Protein AF-A0A2V8XA31-F1 (afdb_monomer_lite)

Secondary structure (DSSP, 8-state):
--SHHHHHTTSSS-S-----------HHHHHHHHHHHHHHHHHHHHHHS-GGGTT--SSSSSPPHHHHHHHHHHHHHHHHHHHHTPPPPTTSPPTTSPPPP--HHHH--

Foldseek 3Di:
DPPVVVVVVVVPPPPDPPPPPPPPDPCVVVVVVVVVVVLVVLLVVLVPQDQVQQQDDPDPPGDGNLLVLLLVVQVVQVVVCVVVVHDRPPLHDHNPDDRDRDTSVSSSD

Structure (mmCIF, N/CA/C/O backbone):
data_AF-A0A2V8XA31-F1
#
_entry.id   AF-A0A2V8XA31-F1
#
loop_
_atom_site.group_PDB
_atom_site.id
_atom_site.type_symbol
_atom_site.label_atom_id
_atom_si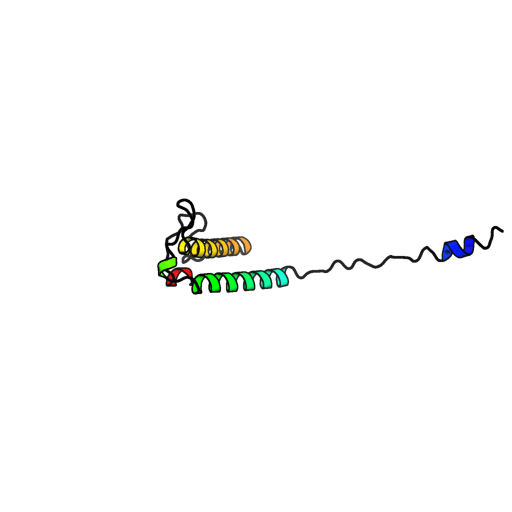te.label_alt_id
_atom_site.label_comp_id
_atom_site.label_asym_id
_atom_site.label_entity_id
_atom_site.label_seq_id
_atom_site.pdbx_PDB_ins_code
_atom_site.Cartn_x
_atom_site.Cartn_y
_atom_site.Cartn_z
_atom_site.occupancy
_atom_site.B_iso_or_equiv
_atom_site.auth_seq_id
_atom_site.auth_comp_id
_atom_site.auth_asym_id
_atom_site.auth_atom_id
_atom_site.pdbx_PDB_model_num
ATOM 1 N N . MET A 1 1 ? -2.290 41.231 -65.643 1.00 53.06 1 MET A N 1
ATOM 2 C CA . MET A 1 1 ? -2.910 40.928 -64.330 1.00 53.06 1 MET A CA 1
ATOM 3 C C . MET A 1 1 ? -2.715 39.467 -63.865 1.00 53.06 1 MET A C 1
ATOM 5 O O . MET A 1 1 ? -3.413 39.038 -62.967 1.00 53.06 1 MET A O 1
ATOM 9 N N . ILE A 1 2 ? -1.756 38.690 -64.404 1.00 54.22 2 ILE A N 1
ATOM 10 C CA . ILE A 1 2 ? -1.641 37.236 -64.110 1.00 54.22 2 ILE A CA 1
ATOM 11 C C . ILE A 1 2 ? -0.305 36.859 -63.424 1.00 54.22 2 ILE A C 1
ATOM 13 O O . ILE A 1 2 ? -0.192 35.810 -62.801 1.00 54.22 2 ILE A O 1
ATOM 17 N N . MET A 1 3 ? 0.707 37.736 -63.453 1.00 52.62 3 MET A N 1
ATOM 18 C CA . MET A 1 3 ? 2.056 37.408 -62.959 1.00 52.62 3 MET A CA 1
ATOM 19 C C . MET A 1 3 ? 2.296 37.752 -61.475 1.00 52.62 3 MET A C 1
ATOM 21 O O . MET A 1 3 ? 3.077 37.074 -60.823 1.00 52.62 3 MET A O 1
ATOM 25 N N . ARG A 1 4 ? 1.569 38.729 -60.902 1.00 53.12 4 ARG A N 1
ATOM 26 C CA . ARG A 1 4 ? 1.670 39.103 -59.471 1.00 53.12 4 ARG A CA 1
ATOM 27 C C . ARG A 1 4 ? 1.021 38.091 -58.513 1.00 53.12 4 ARG A C 1
ATOM 29 O O . ARG A 1 4 ? 1.335 38.101 -57.332 1.00 53.12 4 ARG A O 1
ATOM 36 N N . MET A 1 5 ? 0.148 37.215 -59.020 1.00 47.69 5 MET A N 1
ATOM 37 C CA . MET A 1 5 ? -0.535 36.194 -58.214 1.00 47.69 5 MET A CA 1
ATOM 38 C C . MET A 1 5 ? 0.362 34.973 -57.948 1.00 47.69 5 MET A C 1
ATOM 40 O O . MET A 1 5 ? 0.258 34.369 -56.889 1.00 47.69 5 MET A O 1
ATOM 44 N N . ARG A 1 6 ? 1.287 34.645 -58.870 1.00 50.69 6 ARG A N 1
ATOM 45 C CA . ARG A 1 6 ? 2.195 33.481 -58.755 1.00 50.69 6 ARG A CA 1
ATOM 46 C C . ARG A 1 6 ? 3.328 33.704 -57.751 1.00 50.69 6 ARG A C 1
ATOM 48 O O . ARG A 1 6 ? 3.798 32.742 -57.158 1.00 50.69 6 ARG A O 1
ATOM 55 N N . THR A 1 7 ? 3.738 34.954 -57.524 1.00 46.31 7 THR A N 1
ATOM 56 C CA . THR A 1 7 ? 4.762 35.281 -56.518 1.00 46.31 7 THR A CA 1
ATOM 57 C C . THR A 1 7 ? 4.212 35.223 -55.091 1.00 46.31 7 THR A C 1
ATOM 59 O O . THR A 1 7 ? 4.961 34.904 -54.175 1.00 46.31 7 THR A O 1
ATOM 62 N N . LEU A 1 8 ? 2.906 35.455 -54.892 1.00 46.72 8 LEU A N 1
ATOM 63 C CA . LEU A 1 8 ? 2.258 35.267 -53.586 1.00 46.72 8 LEU A CA 1
ATOM 64 C C . LEU A 1 8 ? 2.019 33.788 -53.243 1.00 46.72 8 LEU A C 1
ATOM 66 O O . LEU A 1 8 ? 1.980 33.443 -52.068 1.00 46.72 8 LEU A O 1
ATOM 70 N N . THR A 1 9 ? 1.914 32.897 -54.235 1.00 47.50 9 THR A N 1
ATOM 71 C CA . THR A 1 9 ? 1.716 31.455 -53.987 1.00 47.50 9 THR A CA 1
ATOM 72 C C . THR A 1 9 ? 2.996 30.729 -53.553 1.00 47.50 9 THR A C 1
ATOM 74 O O . THR A 1 9 ? 2.915 29.616 -53.046 1.00 47.50 9 THR A O 1
ATOM 77 N N . LEU A 1 10 ? 4.178 31.340 -53.70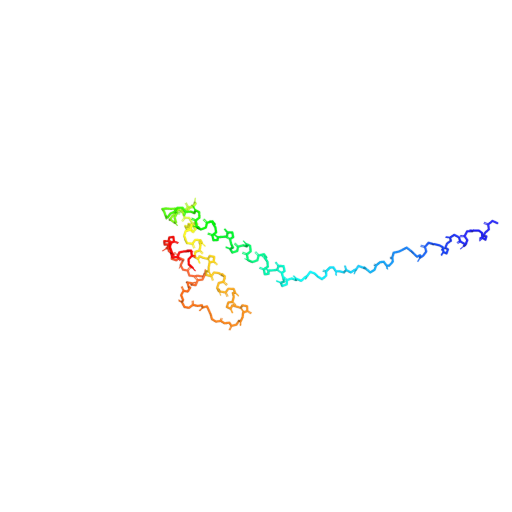2 1.00 47.31 10 LEU A N 1
ATOM 78 C CA . LEU A 1 10 ? 5.454 30.739 -53.285 1.00 47.31 10 LEU A CA 1
ATOM 79 C C . LEU A 1 10 ? 5.866 31.075 -51.842 1.00 47.31 10 LEU A C 1
ATOM 81 O O . LEU A 1 10 ? 6.792 30.459 -51.328 1.00 47.31 10 LEU A O 1
ATOM 85 N N . LEU A 1 11 ? 5.168 31.993 -51.162 1.00 49.56 11 LEU A N 1
ATOM 86 C CA . LEU A 1 11 ? 5.455 32.346 -49.763 1.00 49.56 11 LEU A CA 1
ATOM 87 C C . LEU A 1 11 ? 4.583 31.588 -48.741 1.00 49.56 11 LEU A C 1
ATOM 89 O O . LEU A 1 11 ? 4.786 31.728 -47.541 1.00 49.56 11 LEU A O 1
ATOM 93 N N . GLY A 1 12 ? 3.607 30.799 -49.205 1.00 49.81 12 GLY A N 1
ATOM 94 C CA . GLY A 1 12 ? 2.641 30.092 -48.352 1.00 49.81 12 GLY A CA 1
ATOM 95 C C . GLY A 1 12 ? 2.976 28.629 -48.042 1.00 49.81 12 GLY A C 1
ATOM 96 O O . GLY A 1 12 ? 2.261 28.004 -47.268 1.00 49.81 12 GLY A O 1
ATOM 97 N N . ALA A 1 13 ? 4.038 28.066 -48.626 1.00 53.50 13 ALA A N 1
ATOM 98 C CA . ALA A 1 13 ? 4.368 26.640 -48.496 1.00 53.50 13 ALA A CA 1
ATOM 99 C C . ALA A 1 13 ? 5.395 26.321 -47.392 1.00 53.50 13 ALA A C 1
ATOM 101 O O . ALA A 1 13 ? 5.838 25.183 -47.280 1.00 53.50 13 ALA A O 1
ATOM 102 N N . PHE A 1 14 ? 5.777 27.304 -46.572 1.00 51.78 14 PHE A N 1
ATOM 103 C CA . PHE A 1 14 ? 6.717 27.116 -45.461 1.00 51.78 14 PHE A CA 1
ATOM 104 C C . PHE A 1 14 ? 6.045 27.347 -44.102 1.00 51.78 14 PHE A C 1
ATOM 106 O O . PHE A 1 14 ? 6.625 27.942 -43.198 1.00 51.78 14 PHE A O 1
ATOM 113 N N . LEU A 1 15 ? 4.787 26.922 -43.961 1.00 58.78 15 LEU A N 1
ATOM 114 C CA . LEU A 1 15 ? 4.090 26.959 -42.681 1.00 58.78 15 LEU A CA 1
ATOM 115 C C . LEU A 1 15 ? 3.878 25.529 -42.170 1.00 58.78 15 LEU A C 1
ATOM 117 O O . LEU A 1 15 ? 3.021 24.796 -42.647 1.00 58.78 15 LEU A O 1
ATOM 121 N N . VAL A 1 16 ? 4.660 25.210 -41.136 1.00 63.50 16 VAL A N 1
ATOM 122 C CA . VAL A 1 16 ? 4.465 24.135 -40.150 1.00 63.50 16 VAL A CA 1
ATOM 123 C C . VAL A 1 16 ? 4.859 22.716 -40.583 1.00 63.50 16 VAL A C 1
ATOM 125 O O . VAL A 1 16 ? 4.033 21.821 -40.708 1.00 63.50 16 VAL A O 1
ATOM 128 N N . THR A 1 17 ? 6.166 22.459 -40.627 1.00 64.00 17 THR A N 1
ATOM 129 C CA . THR A 1 17 ? 6.710 21.163 -40.184 1.00 64.00 17 THR A CA 1
ATOM 130 C C . THR A 1 17 ? 7.538 21.393 -38.923 1.00 64.00 17 THR A C 1
ATOM 132 O O . THR A 1 17 ? 8.761 21.262 -38.931 1.00 64.00 17 THR A O 1
ATOM 135 N N . LEU A 1 18 ? 6.894 21.814 -37.831 1.00 66.50 18 LEU A N 1
ATOM 136 C CA . LEU A 1 18 ? 7.520 21.646 -36.521 1.00 66.50 18 LEU A CA 1
ATOM 137 C C . LEU A 1 18 ? 7.517 20.140 -36.237 1.00 66.50 18 LEU A C 1
ATOM 139 O O . LEU A 1 18 ? 6.443 19.536 -36.313 1.00 66.50 18 LEU A O 1
ATOM 143 N N . PRO A 1 19 ? 8.663 19.506 -35.939 1.00 65.00 19 PRO A N 1
ATOM 144 C CA . PRO A 1 19 ? 8.625 18.156 -35.415 1.00 65.00 19 PRO A CA 1
ATOM 145 C C . PRO A 1 19 ? 7.838 18.225 -34.106 1.00 65.00 19 PRO A C 1
ATOM 147 O O . PRO A 1 19 ? 8.224 18.935 -33.176 1.00 65.00 19 PRO A O 1
ATOM 150 N N . VAL A 1 20 ? 6.713 17.511 -34.037 1.00 67.44 20 VAL A N 1
ATOM 151 C CA . VAL A 1 20 ? 6.156 17.108 -32.748 1.00 67.44 20 VAL A CA 1
ATOM 152 C C . VAL A 1 20 ? 7.227 16.223 -32.129 1.00 67.44 20 VAL A C 1
ATOM 154 O O . VAL A 1 20 ? 7.350 15.044 -32.448 1.00 67.44 20 VAL A O 1
ATOM 157 N N . VAL A 1 21 ? 8.072 16.821 -31.294 1.00 66.06 21 VAL A N 1
ATOM 158 C CA . VAL A 1 21 ? 8.827 16.059 -30.311 1.00 66.06 21 VAL A CA 1
ATOM 159 C C . VAL A 1 21 ? 7.758 15.532 -29.368 1.00 66.06 21 VAL A C 1
ATOM 161 O O . VAL A 1 21 ? 7.202 16.283 -28.566 1.00 66.06 21 VAL A O 1
ATOM 164 N N . ALA A 1 22 ? 7.387 14.263 -29.535 1.00 66.00 22 ALA A N 1
ATOM 165 C CA . ALA A 1 22 ? 6.634 13.567 -28.510 1.00 66.00 22 ALA A CA 1
ATOM 166 C C . ALA A 1 22 ? 7.453 13.702 -27.225 1.00 66.00 22 ALA A C 1
ATOM 168 O O . ALA A 1 22 ? 8.642 13.385 -27.221 1.00 66.00 22 ALA A O 1
ATOM 169 N N . ALA A 1 23 ? 6.858 14.251 -26.167 1.00 63.72 23 ALA A N 1
ATOM 170 C CA . ALA A 1 23 ? 7.519 14.280 -24.877 1.00 63.72 23 ALA A CA 1
ATOM 171 C C . ALA A 1 23 ? 7.812 12.825 -24.490 1.00 63.72 23 ALA A C 1
ATOM 173 O O . ALA A 1 23 ? 6.886 12.076 -24.176 1.00 63.72 23 ALA A O 1
ATOM 174 N N . GLU A 1 24 ? 9.078 12.408 -24.548 1.00 63.38 24 GLU A N 1
ATOM 175 C CA . GLU A 1 24 ? 9.520 11.168 -23.922 1.00 63.38 24 GLU A CA 1
ATOM 176 C C . GLU A 1 24 ? 9.397 11.385 -22.414 1.00 63.38 24 GLU A C 1
ATOM 178 O O . GLU A 1 24 ? 10.315 11.849 -21.740 1.00 63.38 24 GLU A O 1
ATOM 183 N N . SER A 1 25 ? 8.204 11.146 -21.871 1.00 70.50 25 SER A N 1
ATOM 184 C CA . SER A 1 25 ? 8.048 11.067 -20.429 1.00 70.50 25 SER A CA 1
ATOM 185 C C . SER A 1 25 ? 8.820 9.839 -19.975 1.00 70.50 25 SER A C 1
ATOM 187 O O . SER A 1 25 ? 8.503 8.728 -20.409 1.00 70.50 25 SER A O 1
ATOM 189 N N . ASP A 1 26 ? 9.802 10.025 -19.095 1.00 88.88 26 ASP A N 1
ATOM 190 C CA . ASP A 1 26 ? 10.424 8.912 -18.388 1.00 88.88 26 ASP A CA 1
ATOM 191 C C . ASP A 1 26 ? 9.358 8.265 -17.492 1.00 88.88 26 ASP A C 1
ATOM 193 O O . ASP A 1 26 ? 9.137 8.659 -16.341 1.00 88.88 26 ASP A O 1
ATOM 197 N N . PHE A 1 27 ? 8.640 7.294 -18.062 1.00 89.38 27 PHE A N 1
ATOM 198 C CA . PHE A 1 27 ? 7.577 6.566 -17.384 1.00 89.38 27 PHE A CA 1
ATOM 199 C C . PHE A 1 27 ? 8.104 5.923 -16.107 1.00 89.38 27 PHE A C 1
ATOM 201 O O . PHE A 1 27 ? 7.405 5.927 -15.100 1.00 89.38 27 PHE A O 1
ATOM 208 N N . LYS A 1 28 ? 9.347 5.429 -16.110 1.00 91.00 28 LYS A N 1
ATOM 209 C CA . LYS A 1 28 ? 9.949 4.810 -14.931 1.00 91.00 28 LYS A CA 1
ATOM 210 C C . LYS A 1 28 ? 10.133 5.842 -13.822 1.00 91.00 28 LYS A C 1
ATOM 212 O O . LYS A 1 28 ? 9.707 5.579 -12.699 1.00 91.00 28 LYS A O 1
ATOM 217 N N . ALA A 1 29 ? 10.714 7.005 -14.113 1.00 93.56 29 ALA A N 1
ATOM 218 C CA . ALA A 1 29 ? 10.869 8.062 -13.109 1.00 93.56 29 ALA A CA 1
ATOM 219 C C . ALA A 1 29 ? 9.514 8.562 -12.586 1.00 93.56 29 ALA A C 1
ATOM 221 O O . ALA A 1 29 ? 9.328 8.699 -11.375 1.00 93.56 29 ALA A O 1
ATOM 222 N N . MET A 1 30 ? 8.547 8.780 -13.480 1.00 94.31 30 MET A N 1
ATOM 223 C CA . MET A 1 30 ? 7.201 9.214 -13.103 1.00 94.31 30 MET A CA 1
ATOM 224 C C . MET A 1 30 ? 6.461 8.164 -12.271 1.00 94.31 30 MET A C 1
ATOM 226 O O . MET A 1 30 ? 5.823 8.507 -11.276 1.00 94.31 30 MET A O 1
ATOM 230 N N . PHE A 1 31 ? 6.564 6.889 -12.641 1.00 93.50 31 PHE A N 1
ATOM 231 C CA . PHE A 1 31 ? 5.970 5.780 -11.904 1.00 93.50 31 PHE A CA 1
ATOM 232 C C . PHE A 1 31 ? 6.584 5.652 -10.509 1.00 93.50 31 PHE A C 1
ATOM 234 O O . PHE A 1 31 ? 5.849 5.629 -9.526 1.00 93.50 31 PHE A O 1
ATOM 241 N N . VAL A 1 32 ? 7.92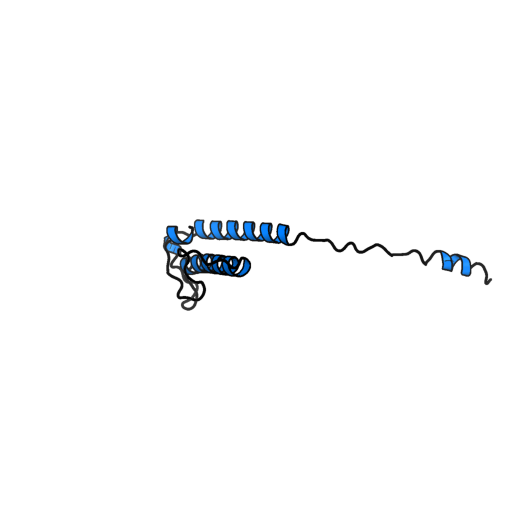0 5.649 -10.404 1.00 94.62 32 VAL A N 1
ATOM 242 C CA . VAL A 1 32 ? 8.628 5.569 -9.114 1.00 94.62 32 VAL A CA 1
ATOM 243 C C . VAL A 1 32 ? 8.221 6.721 -8.198 1.00 94.62 32 VAL A C 1
ATOM 245 O O . VAL A 1 32 ? 7.918 6.489 -7.028 1.00 94.62 32 VAL A O 1
ATOM 248 N N . LYS A 1 33 ? 8.146 7.946 -8.730 1.00 96.25 33 LYS A N 1
ATOM 249 C CA . LYS A 1 33 ? 7.716 9.118 -7.961 1.00 96.25 33 LYS A CA 1
ATOM 250 C C . LYS A 1 33 ? 6.286 8.964 -7.437 1.00 96.25 33 LYS A C 1
ATOM 252 O O . LYS A 1 33 ? 6.045 9.179 -6.252 1.00 96.25 33 LYS A O 1
ATOM 257 N N . HIS A 1 34 ? 5.334 8.597 -8.295 1.00 96.00 34 HIS A N 1
ATOM 258 C CA . HIS A 1 3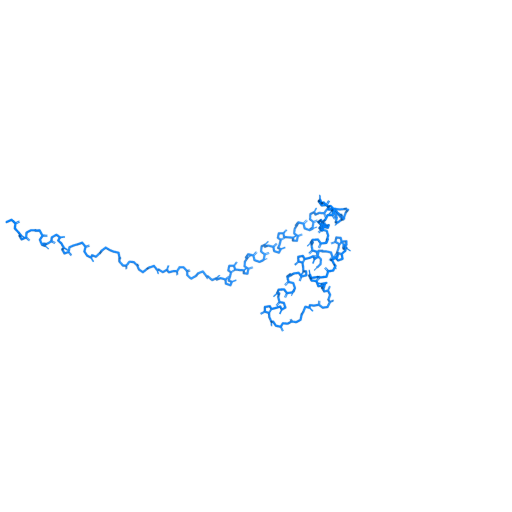4 ? 3.943 8.415 -7.873 1.00 96.00 34 HIS A CA 1
ATOM 259 C C . HIS A 1 34 ? 3.785 7.276 -6.866 1.00 96.00 34 HIS A C 1
ATOM 261 O O . HIS A 1 34 ? 3.056 7.434 -5.890 1.00 96.00 34 HIS A O 1
ATOM 267 N N . TRP A 1 35 ? 4.504 6.170 -7.058 1.00 95.88 35 TRP A N 1
ATOM 268 C CA . TRP A 1 35 ? 4.506 5.049 -6.125 1.00 95.88 35 TRP A CA 1
ATOM 269 C C . TRP A 1 35 ? 5.006 5.451 -4.733 1.00 95.88 35 TRP A C 1
ATOM 271 O O . TRP A 1 35 ? 4.382 5.107 -3.730 1.00 95.88 35 TRP A O 1
ATOM 281 N N . GLN A 1 36 ? 6.104 6.210 -4.660 1.00 97.00 36 GLN A N 1
ATOM 282 C CA . GLN A 1 36 ? 6.643 6.708 -3.391 1.00 97.00 36 GLN A CA 1
ATOM 283 C C . GLN A 1 36 ? 5.652 7.632 -2.676 1.00 97.00 36 GLN A C 1
ATOM 285 O O . GLN A 1 36 ? 5.371 7.414 -1.500 1.00 97.00 36 GLN A O 1
ATOM 290 N N . MET A 1 37 ? 5.057 8.590 -3.394 1.00 97.88 37 MET A N 1
ATOM 291 C CA . MET A 1 37 ? 4.050 9.487 -2.814 1.00 97.88 37 MET A CA 1
ATOM 292 C C . MET A 1 37 ? 2.816 8.725 -2.315 1.00 97.88 37 MET A C 1
ATOM 294 O O . MET A 1 37 ? 2.316 9.013 -1.231 1.00 97.88 37 MET A O 1
ATOM 298 N N . ALA A 1 38 ? 2.334 7.737 -3.078 1.00 97.19 38 ALA A N 1
ATOM 299 C CA . ALA A 1 38 ? 1.205 6.906 -2.666 1.00 97.19 38 ALA A CA 1
ATOM 300 C C . ALA A 1 38 ? 1.528 6.119 -1.387 1.00 97.19 38 ALA A C 1
ATOM 302 O O . ALA A 1 38 ? 0.737 6.137 -0.449 1.00 97.19 38 ALA A O 1
ATOM 303 N N . LYS A 1 39 ? 2.716 5.501 -1.312 1.00 95.38 39 LYS A N 1
ATOM 304 C CA . LYS A 1 39 ? 3.183 4.796 -0.110 1.00 95.38 39 LYS A CA 1
ATOM 305 C C . LYS A 1 39 ? 3.210 5.719 1.111 1.00 95.38 39 LYS A C 1
ATOM 307 O O . LYS A 1 39 ? 2.669 5.357 2.151 1.00 95.38 39 LYS A O 1
ATOM 312 N N . GLU A 1 40 ? 3.854 6.878 0.999 1.00 97.12 40 GLU A N 1
ATOM 313 C CA . GLU A 1 40 ? 3.984 7.836 2.106 1.00 97.12 40 GLU A CA 1
ATOM 314 C C . GLU A 1 40 ? 2.617 8.317 2.595 1.00 97.12 40 GLU A C 1
ATOM 316 O O . GLU A 1 40 ? 2.356 8.330 3.797 1.00 97.12 40 GLU A O 1
ATOM 321 N N . PHE A 1 41 ? 1.716 8.638 1.666 1.00 97.88 41 PHE A N 1
ATOM 322 C CA . PHE A 1 41 ? 0.356 9.042 1.998 1.00 97.88 41 PHE A CA 1
ATOM 323 C C . PHE A 1 41 ? -0.425 7.928 2.708 1.00 97.88 41 PHE A C 1
ATOM 325 O O . PHE A 1 41 ? -1.049 8.180 3.738 1.00 97.88 41 PHE A O 1
ATOM 332 N N . THR A 1 42 ? -0.375 6.692 2.203 1.00 96.62 42 THR A N 1
ATOM 333 C CA . THR A 1 42 ? -1.061 5.554 2.832 1.00 96.62 42 THR A CA 1
ATOM 334 C C . THR A 1 42 ? -0.545 5.294 4.246 1.00 96.62 42 THR A C 1
ATOM 336 O O . THR A 1 42 ? -1.351 5.093 5.154 1.00 96.62 42 THR A O 1
ATOM 339 N N . LEU A 1 43 ? 0.774 5.354 4.460 1.00 96.12 43 LEU A N 1
ATOM 340 C CA . LEU A 1 43 ? 1.358 5.200 5.794 1.00 96.12 43 LEU A CA 1
ATOM 341 C C . LEU A 1 43 ? 0.919 6.324 6.737 1.00 96.12 43 LEU A C 1
ATOM 343 O O . LEU A 1 43 ? 0.516 6.040 7.860 1.00 96.12 43 LEU A O 1
ATOM 347 N N . ALA A 1 44 ? 0.888 7.576 6.272 1.00 97.62 44 ALA A N 1
ATOM 348 C CA . ALA A 1 44 ? 0.404 8.695 7.079 1.00 97.62 44 ALA A CA 1
ATOM 349 C C . ALA A 1 44 ? -1.069 8.523 7.499 1.00 97.62 44 ALA A C 1
ATOM 351 O O . ALA A 1 44 ? -1.432 8.837 8.632 1.00 97.62 44 ALA A O 1
ATOM 352 N N . VAL A 1 45 ? -1.922 7.984 6.619 1.00 96.81 45 VAL A N 1
ATOM 353 C CA . VAL A 1 45 ? -3.319 7.649 6.953 1.00 96.81 45 VAL A CA 1
ATOM 354 C C . VAL A 1 45 ? -3.385 6.538 8.007 1.00 96.81 45 VAL A C 1
ATOM 356 O O . VAL A 1 45 ? -4.134 6.660 8.978 1.00 96.81 45 VAL A O 1
ATOM 359 N N . ALA A 1 46 ? -2.585 5.479 7.852 1.00 95.69 46 ALA A N 1
ATOM 360 C CA . ALA A 1 46 ? -2.505 4.383 8.818 1.00 95.69 46 ALA A CA 1
ATOM 361 C C . ALA A 1 46 ? -2.029 4.866 10.201 1.00 95.69 46 ALA A C 1
ATOM 363 O O . ALA A 1 46 ? -2.596 4.497 11.236 1.00 95.69 46 ALA A O 1
ATOM 364 N N . GLU A 1 47 ? -1.025 5.738 10.229 1.00 95.75 47 GLU A N 1
ATOM 365 C CA . GLU A 1 47 ? -0.485 6.336 11.450 1.00 95.75 47 GLU A CA 1
ATOM 366 C C . GLU A 1 47 ? -1.474 7.290 12.127 1.00 95.75 47 GLU A C 1
ATOM 368 O O . GLU A 1 47 ? -1.578 7.283 13.358 1.00 95.75 47 GLU A O 1
ATOM 373 N N . ALA A 1 48 ? -2.229 8.067 11.347 1.00 96.94 48 ALA A N 1
ATOM 374 C CA . ALA A 1 48 ? -3.218 9.009 11.863 1.00 96.94 48 ALA A CA 1
ATOM 375 C C . ALA A 1 48 ? -4.438 8.318 12.497 1.00 96.94 48 ALA A C 1
ATOM 377 O O . ALA A 1 48 ? -5.044 8.878 13.412 1.00 96.94 48 ALA A O 1
ATOM 378 N N . MET A 1 49 ? -4.795 7.107 12.055 1.00 96.38 49 MET A N 1
ATOM 379 C CA . MET A 1 49 ? -5.928 6.369 12.620 1.00 96.38 49 MET A CA 1
ATOM 380 C C . MET A 1 49 ? -5.629 5.926 14.068 1.00 96.38 49 MET A C 1
ATOM 382 O O . MET A 1 49 ? -4.596 5.289 14.315 1.00 96.38 49 MET A O 1
ATOM 386 N N . PRO A 1 50 ? -6.497 6.231 15.053 1.00 95.56 50 PRO A N 1
ATOM 387 C CA . PRO A 1 50 ? -6.368 5.710 16.415 1.00 95.56 50 PRO A CA 1
ATOM 388 C C . PRO A 1 50 ? -6.382 4.178 16.436 1.00 95.56 50 PRO A C 1
ATOM 390 O O . PRO A 1 50 ? -6.979 3.553 15.560 1.00 95.56 50 PRO A O 1
ATOM 393 N N . ALA A 1 51 ? -5.742 3.561 17.433 1.00 93.31 51 ALA A N 1
ATOM 394 C CA . ALA A 1 51 ? -5.629 2.101 17.504 1.00 93.31 51 ALA A CA 1
ATOM 395 C C . ALA A 1 51 ? -7.006 1.422 17.592 1.00 93.31 51 ALA A C 1
ATOM 397 O O . ALA A 1 51 ? -7.254 0.427 16.918 1.00 93.31 51 ALA A O 1
ATOM 398 N N . GLU A 1 52 ? -7.928 2.027 18.336 1.00 93.88 52 GLU A N 1
ATOM 399 C CA . GLU A 1 52 ? -9.316 1.587 18.508 1.00 93.88 52 GLU A CA 1
ATOM 400 C C . GLU A 1 52 ? -10.116 1.664 17.196 1.00 93.88 52 GLU A C 1
ATOM 402 O O . GLU A 1 52 ? -11.175 1.057 17.059 1.00 93.88 52 GLU A O 1
ATOM 407 N N . GLY A 1 53 ? -9.610 2.421 16.222 1.00 95.00 53 GLY A N 1
ATOM 408 C CA . GLY A 1 53 ? -10.208 2.606 14.911 1.00 95.00 53 GLY A CA 1
ATOM 409 C C . GLY A 1 53 ? -9.887 1.504 13.901 1.00 95.00 53 GLY A C 1
ATOM 410 O O . GLY A 1 53 ? -10.514 1.461 12.845 1.00 95.00 53 GLY A O 1
ATOM 411 N N . TYR A 1 54 ? -8.941 0.607 14.188 1.00 94.50 54 TYR A N 1
ATOM 412 C CA . TYR A 1 54 ? -8.513 -0.418 13.226 1.00 94.50 54 TYR A CA 1
ATOM 413 C C . TYR A 1 54 ? -9.583 -1.486 12.953 1.00 94.50 54 TYR A C 1
ATOM 415 O O . TYR A 1 54 ? -9.628 -2.046 11.856 1.00 94.50 54 TYR A O 1
ATOM 423 N N . ASP A 1 55 ? -10.511 -1.688 13.888 1.00 93.75 55 ASP A N 1
ATOM 424 C CA . ASP A 1 55 ? -11.655 -2.590 13.718 1.00 93.75 55 ASP A CA 1
ATOM 425 C C . ASP A 1 55 ? -12.876 -1.905 13.081 1.00 93.75 55 ASP A C 1
ATOM 427 O O . ASP A 1 55 ? -13.896 -2.551 12.832 1.00 93.75 55 ASP A O 1
ATOM 431 N N . PHE A 1 56 ? -12.797 -0.602 12.784 1.00 95.31 56 PHE A N 1
ATOM 432 C CA . PHE A 1 56 ? -13.903 0.124 12.166 1.00 95.31 56 PHE A CA 1
ATOM 433 C C . PHE A 1 56 ? -14.231 -0.442 10.782 1.00 95.31 56 PHE A C 1
ATOM 435 O O . PHE A 1 56 ? -13.356 -0.536 9.921 1.00 95.31 56 PHE A O 1
ATOM 442 N N . LYS A 1 57 ? -15.516 -0.740 10.556 1.00 95.50 57 LYS A N 1
ATOM 443 C CA . LYS A 1 57 ? -16.066 -1.154 9.263 1.00 95.50 57 LYS A CA 1
ATOM 444 C C . LYS A 1 57 ? -17.068 -0.109 8.747 1.00 95.50 57 LYS A C 1
ATOM 446 O O . LYS A 1 57 ? -18.029 0.180 9.463 1.00 95.50 57 LYS A O 1
ATOM 451 N N . PRO A 1 58 ? -16.925 0.406 7.510 1.00 93.12 58 PRO A N 1
ATOM 452 C CA . PRO A 1 58 ? -17.916 1.309 6.913 1.00 93.12 58 PRO A CA 1
ATOM 453 C C . PRO A 1 58 ? -19.282 0.640 6.688 1.00 93.12 58 PRO A C 1
ATOM 455 O O . PRO A 1 58 ? -20.325 1.281 6.800 1.00 93.12 58 PRO A O 1
ATOM 458 N N . SER A 1 59 ? -19.276 -0.659 6.378 1.00 95.75 59 SER A N 1
ATOM 459 C CA . SER A 1 59 ? -20.459 -1.511 6.251 1.00 95.75 59 SER A CA 1
ATOM 460 C C . SER A 1 59 ? -20.110 -2.950 6.659 1.00 95.75 59 SER A C 1
ATOM 462 O O . SER A 1 59 ? -18.943 -3.282 6.870 1.00 95.75 59 SER A O 1
ATOM 464 N N . LYS A 1 60 ? -21.111 -3.828 6.787 1.00 91.88 60 LYS A N 1
ATOM 465 C CA . LYS A 1 60 ? -20.881 -5.230 7.182 1.00 91.88 60 LYS A CA 1
ATOM 466 C C . LYS A 1 60 ? -20.056 -6.009 6.154 1.00 91.88 60 LYS A C 1
ATOM 468 O O . LYS A 1 60 ? -19.280 -6.873 6.566 1.00 91.88 60 LYS A O 1
ATOM 473 N N . ASP A 1 61 ? -20.200 -5.661 4.879 1.00 93.44 61 ASP A N 1
ATOM 474 C CA . ASP A 1 61 ? -19.626 -6.392 3.744 1.00 93.44 61 ASP A CA 1
ATOM 475 C C . ASP A 1 61 ? -18.228 -5.885 3.348 1.00 93.44 61 ASP A C 1
ATOM 477 O O . ASP A 1 61 ? -17.495 -6.575 2.649 1.00 93.44 61 ASP A O 1
ATOM 481 N N . GLU A 1 62 ? -17.833 -4.703 3.824 1.00 92.56 62 GLU A N 1
ATOM 482 C CA . GLU A 1 62 ? -16.517 -4.106 3.567 1.00 92.56 62 GLU A CA 1
ATOM 483 C C . GLU A 1 62 ? -15.441 -4.646 4.526 1.00 92.56 62 GLU A C 1
ATOM 485 O O . GLU A 1 62 ? -15.744 -5.233 5.569 1.00 92.56 62 GLU A O 1
ATOM 490 N N . MET A 1 63 ? -14.166 -4.424 4.204 1.00 92.81 63 MET A N 1
ATOM 491 C CA . MET A 1 63 ? -13.053 -4.681 5.129 1.00 92.81 63 MET A CA 1
ATOM 492 C C . MET A 1 63 ? -13.064 -3.686 6.299 1.00 92.81 63 MET A C 1
ATOM 494 O O . MET A 1 63 ? -13.525 -2.549 6.158 1.00 92.81 63 MET A O 1
ATOM 498 N N . SER A 1 64 ? -12.535 -4.090 7.460 1.00 94.50 64 SER A N 1
ATOM 499 C CA . SER A 1 64 ? -12.168 -3.105 8.482 1.00 94.50 64 SER A CA 1
ATOM 500 C C . SER A 1 64 ? -11.010 -2.223 8.005 1.00 94.50 64 SER A C 1
ATOM 502 O O . SER A 1 64 ? -10.295 -2.578 7.064 1.00 94.50 64 SER A O 1
ATOM 504 N N . PHE A 1 65 ? -10.782 -1.088 8.667 1.00 95.31 65 PHE A N 1
ATOM 505 C CA . PHE A 1 65 ? -9.631 -0.231 8.372 1.00 95.31 65 PHE A CA 1
ATOM 506 C C . PHE A 1 65 ? -8.303 -1.006 8.421 1.00 95.31 65 PHE A C 1
ATOM 508 O O . PHE A 1 65 ? -7.500 -0.925 7.491 1.00 95.31 65 PHE A O 1
ATOM 515 N N . GLY A 1 66 ? -8.089 -1.798 9.475 1.00 93.19 66 GLY A N 1
ATOM 516 C CA . GLY A 1 66 ? -6.886 -2.613 9.633 1.00 93.19 66 GLY A CA 1
ATOM 517 C C . GLY A 1 66 ? -6.757 -3.678 8.550 1.00 93.19 66 GLY A C 1
ATOM 518 O O . GLY A 1 66 ? -5.691 -3.816 7.952 1.00 93.19 66 GLY A O 1
ATOM 519 N N . GLN A 1 67 ? -7.853 -4.370 8.227 1.00 92.44 67 GLN A N 1
ATOM 520 C CA . GLN A 1 67 ? -7.871 -5.329 7.120 1.00 92.44 67 GLN A CA 1
ATOM 521 C C . GLN A 1 67 ? -7.524 -4.650 5.788 1.00 92.44 67 GLN A C 1
ATOM 523 O O . GLN A 1 67 ? -6.718 -5.175 5.025 1.00 92.44 67 GLN A O 1
ATOM 528 N N . LEU A 1 68 ? -8.048 -3.454 5.521 1.00 93.56 68 LEU A N 1
ATOM 529 C CA . LEU A 1 68 ? -7.731 -2.720 4.298 1.00 93.56 68 LEU A CA 1
ATOM 530 C C . LEU A 1 68 ? -6.232 -2.389 4.194 1.00 93.56 68 LEU A C 1
ATOM 532 O O . LEU A 1 68 ? -5.648 -2.571 3.125 1.00 93.56 68 LEU A O 1
ATOM 536 N N . MET A 1 69 ? -5.588 -1.956 5.283 1.00 94.06 69 MET A N 1
ATOM 537 C CA . MET A 1 69 ? -4.141 -1.682 5.284 1.00 94.06 69 MET A CA 1
ATOM 538 C C . MET A 1 69 ? -3.324 -2.937 4.952 1.00 94.06 69 MET A C 1
ATOM 540 O O . MET A 1 69 ? -2.431 -2.901 4.101 1.00 94.06 69 MET A O 1
ATOM 544 N N . VAL A 1 70 ? -3.683 -4.071 5.556 1.00 91.31 70 VAL A N 1
ATOM 545 C CA . VAL A 1 70 ? -3.045 -5.368 5.286 1.00 91.31 70 VAL A CA 1
ATOM 546 C C . VAL A 1 70 ? -3.256 -5.799 3.838 1.00 91.31 70 VAL A C 1
ATOM 548 O O . VAL A 1 70 ? -2.320 -6.265 3.188 1.00 91.31 70 VAL A O 1
ATOM 551 N N . HIS A 1 71 ? -4.465 -5.609 3.308 1.00 92.25 71 HIS A N 1
ATOM 552 C CA . HIS A 1 71 ? -4.781 -5.934 1.923 1.00 92.25 71 HIS A CA 1
ATOM 553 C C . HIS A 1 71 ? -3.926 -5.125 0.940 1.00 92.25 71 HIS A C 1
ATOM 555 O O . HIS A 1 71 ? -3.376 -5.696 -0.002 1.00 92.25 71 HIS A O 1
ATOM 561 N N . ILE A 1 72 ? -3.740 -3.823 1.182 1.00 93.25 72 ILE A N 1
ATOM 562 C CA . ILE A 1 72 ? -2.865 -2.968 0.363 1.00 93.25 72 ILE A CA 1
ATOM 563 C C . ILE A 1 72 ? -1.421 -3.494 0.377 1.00 93.25 72 ILE A C 1
ATOM 565 O O . ILE A 1 72 ? -0.788 -3.613 -0.676 1.00 93.25 72 ILE A O 1
ATOM 569 N N . ALA A 1 73 ? -0.898 -3.848 1.553 1.00 90.88 73 ALA A N 1
ATOM 570 C CA . ALA A 1 73 ? 0.466 -4.352 1.687 1.00 90.88 73 ALA A CA 1
ATOM 571 C C . ALA A 1 73 ? 0.660 -5.713 0.981 1.00 90.88 73 ALA A C 1
ATOM 573 O O . ALA A 1 73 ? 1.670 -5.928 0.297 1.00 90.88 73 ALA A O 1
ATOM 574 N N . ALA A 1 74 ? -0.327 -6.608 1.091 1.00 90.31 74 ALA A N 1
ATOM 575 C CA . ALA A 1 74 ? -0.350 -7.892 0.395 1.00 90.31 74 ALA A CA 1
ATOM 576 C C . ALA A 1 74 ? -0.377 -7.712 -1.133 1.00 90.31 74 ALA A C 1
ATOM 578 O O . ALA A 1 74 ? 0.481 -8.256 -1.827 1.00 90.31 74 ALA A O 1
ATOM 579 N N . GLN A 1 75 ? -1.286 -6.879 -1.655 1.00 92.12 75 GLN A N 1
ATOM 580 C CA . GLN A 1 75 ? -1.397 -6.599 -3.095 1.00 92.12 75 GLN A CA 1
ATOM 581 C C . GLN A 1 75 ? -0.106 -6.011 -3.680 1.00 92.12 75 GLN A C 1
ATOM 583 O O . GLN A 1 75 ? 0.322 -6.398 -4.772 1.00 92.12 75 GLN A O 1
ATOM 588 N N . ASN A 1 76 ? 0.560 -5.112 -2.949 1.00 92.12 76 ASN A N 1
ATOM 589 C CA . ASN A 1 76 ? 1.856 -4.572 -3.366 1.00 92.12 76 ASN A CA 1
ATOM 590 C C . ASN A 1 76 ? 2.941 -5.654 -3.432 1.00 92.12 76 ASN A C 1
ATOM 592 O O . ASN A 1 76 ? 3.743 -5.665 -4.368 1.00 92.12 76 ASN A O 1
ATOM 596 N N . SER A 1 77 ? 2.969 -6.565 -2.460 1.00 91.00 77 SER A N 1
ATOM 597 C CA . SER A 1 77 ? 3.948 -7.657 -2.418 1.00 91.00 77 SER A CA 1
ATOM 598 C C . SER A 1 77 ? 3.730 -8.655 -3.556 1.00 91.00 77 SER A C 1
ATOM 600 O O . SER A 1 77 ? 4.690 -9.017 -4.240 1.00 91.00 77 SER A O 1
ATOM 602 N N . ASP A 1 78 ? 2.475 -9.024 -3.812 1.00 91.44 78 ASP A N 1
ATOM 603 C CA . ASP A 1 78 ? 2.079 -9.902 -4.916 1.00 91.44 78 ASP A CA 1
ATOM 604 C C . ASP A 1 78 ? 2.413 -9.272 -6.278 1.00 91.44 78 ASP A C 1
ATOM 606 O O . ASP A 1 78 ? 2.997 -9.924 -7.148 1.00 91.44 78 ASP A O 1
ATOM 610 N N . SER A 1 79 ? 2.137 -7.975 -6.443 1.00 91.12 79 SER A N 1
ATOM 611 C CA . SER A 1 79 ? 2.456 -7.228 -7.668 1.00 91.12 79 SER A CA 1
ATOM 612 C C . SER A 1 79 ? 3.965 -7.162 -7.926 1.00 91.12 79 SER A C 1
ATOM 614 O O . SER A 1 79 ? 4.416 -7.406 -9.048 1.00 91.12 79 SER A O 1
ATOM 616 N N . CYS A 1 80 ? 4.767 -6.887 -6.893 1.00 90.69 80 CYS A N 1
ATOM 617 C CA . CYS A 1 80 ? 6.228 -6.886 -6.992 1.00 90.69 80 CYS A CA 1
ATOM 618 C C . CYS A 1 80 ? 6.780 -8.278 -7.325 1.00 90.69 80 CYS A C 1
ATOM 620 O O . CYS A 1 80 ? 7.645 -8.401 -8.197 1.00 90.69 80 CYS A O 1
ATOM 622 N N . ALA A 1 81 ? 6.272 -9.325 -6.671 1.00 92.50 81 ALA A N 1
ATOM 623 C CA . ALA A 1 81 ? 6.643 -10.710 -6.950 1.00 92.50 81 ALA A CA 1
ATOM 624 C C . ALA A 1 81 ? 6.350 -11.072 -8.414 1.00 92.50 81 ALA A C 1
ATOM 626 O O . ALA A 1 81 ? 7.242 -11.534 -9.130 1.00 92.50 81 ALA A O 1
ATOM 627 N N . SER A 1 82 ? 5.146 -10.744 -8.896 1.00 92.31 82 SER A N 1
ATOM 628 C CA . SER A 1 82 ? 4.744 -10.956 -10.289 1.00 92.31 82 SER A CA 1
ATOM 629 C C . SER A 1 82 ? 5.624 -10.190 -11.280 1.00 92.31 82 SER A C 1
ATOM 631 O O . SER A 1 82 ? 6.020 -10.750 -12.300 1.00 92.31 82 SER A O 1
ATOM 633 N N . ALA A 1 83 ? 5.942 -8.923 -11.005 1.00 91.38 83 ALA A N 1
ATOM 634 C CA . ALA A 1 83 ? 6.729 -8.085 -11.913 1.00 91.38 83 ALA A CA 1
ATOM 635 C C . ALA A 1 83 ? 8.206 -8.506 -11.996 1.00 91.38 83 ALA A C 1
ATOM 637 O O . ALA A 1 83 ? 8.857 -8.297 -13.017 1.00 91.38 83 ALA A O 1
ATOM 638 N N . THR A 1 84 ? 8.742 -9.084 -10.919 1.00 92.88 84 THR A N 1
ATOM 639 C CA . THR A 1 84 ? 10.163 -9.453 -10.806 1.00 92.88 84 THR A CA 1
ATOM 640 C C . THR A 1 84 ? 10.426 -10.947 -10.997 1.00 92.88 84 THR A C 1
ATOM 642 O O . THR A 1 84 ? 11.585 -11.356 -11.042 1.00 92.88 84 THR A O 1
ATOM 645 N N . GLY A 1 85 ? 9.379 -11.774 -11.090 1.00 94.25 85 GLY A N 1
ATOM 646 C CA . GLY A 1 85 ? 9.502 -13.234 -11.103 1.00 94.25 85 GLY A CA 1
ATOM 647 C C . GLY A 1 85 ? 10.010 -13.811 -9.775 1.00 94.25 85 GLY A C 1
ATOM 648 O O . GLY A 1 85 ? 10.536 -14.924 -9.747 1.00 94.25 85 GLY A O 1
ATOM 649 N N . THR A 1 86 ? 9.897 -13.053 -8.681 1.00 92.56 86 THR A N 1
ATOM 650 C CA . THR A 1 86 ? 10.298 -13.488 -7.336 1.00 92.56 86 THR A CA 1
ATOM 651 C C . THR A 1 86 ? 9.110 -14.064 -6.567 1.00 92.56 86 THR A C 1
ATOM 653 O O . THR A 1 86 ? 7.973 -14.046 -7.033 1.00 92.56 86 THR A O 1
ATOM 656 N N . LYS A 1 87 ? 9.371 -14.633 -5.387 1.00 88.88 87 LYS A N 1
ATOM 657 C CA . LYS A 1 87 ? 8.318 -15.095 -4.477 1.00 88.88 87 LYS A CA 1
ATOM 658 C C . LYS A 1 87 ? 7.941 -13.984 -3.505 1.00 88.88 87 LYS A C 1
ATOM 660 O O . LYS A 1 87 ? 8.800 -13.221 -3.070 1.00 88.88 87 LYS A O 1
ATOM 665 N N . VAL A 1 88 ? 6.672 -13.967 -3.120 1.00 86.75 88 VAL A N 1
ATOM 666 C CA . VAL A 1 88 ? 6.150 -13.110 -2.052 1.00 86.75 88 VAL A CA 1
ATOM 667 C C . VAL A 1 88 ? 6.877 -13.440 -0.738 1.00 86.75 88 VAL A C 1
ATOM 669 O O . VAL A 1 88 ? 7.113 -14.624 -0.465 1.00 86.75 88 VAL A O 1
ATOM 672 N N . PRO A 1 89 ? 7.262 -12.439 0.077 1.00 81.75 89 PRO A N 1
ATOM 673 C CA . PRO A 1 89 ? 7.870 -12.688 1.377 1.00 81.75 89 PRO A CA 1
ATOM 674 C C . PRO A 1 89 ? 6.962 -13.555 2.266 1.00 81.75 89 PRO A C 1
ATOM 676 O O . PRO A 1 89 ? 5.772 -13.263 2.362 1.00 81.75 89 PRO A O 1
ATOM 679 N N . PRO A 1 90 ? 7.493 -14.567 2.983 1.00 79.81 90 PRO A N 1
ATOM 680 C CA . PRO A 1 90 ? 6.682 -15.433 3.848 1.00 79.81 90 PRO A CA 1
ATOM 681 C C . PRO A 1 90 ? 5.939 -14.701 4.975 1.00 79.81 90 PRO A C 1
ATOM 683 O O . PRO A 1 90 ? 5.004 -15.246 5.548 1.00 79.81 90 PRO A O 1
ATOM 686 N N . SER A 1 91 ? 6.382 -13.490 5.322 1.00 78.88 91 SER A N 1
ATOM 687 C CA . SER A 1 91 ? 5.766 -12.634 6.337 1.00 78.88 91 SER A CA 1
ATOM 688 C C . SER A 1 91 ? 4.505 -11.915 5.855 1.00 78.88 91 SER A C 1
ATOM 690 O O . SER A 1 91 ? 3.811 -11.327 6.679 1.00 78.88 91 SER A O 1
ATOM 692 N N . MET A 1 92 ? 4.222 -11.922 4.549 1.00 78.56 92 MET A N 1
ATOM 693 C CA . MET A 1 92 ? 3.070 -11.233 3.973 1.00 78.56 92 MET A CA 1
ATOM 694 C C . MET A 1 92 ? 1.903 -12.208 3.775 1.00 78.56 92 MET A C 1
ATOM 696 O O . MET A 1 92 ? 2.108 -13.291 3.219 1.00 78.56 92 MET A O 1
ATOM 700 N N . PRO A 1 93 ? 0.676 -11.851 4.193 1.00 76.06 93 PRO A N 1
ATOM 701 C CA . PRO A 1 93 ? -0.505 -12.635 3.856 1.00 76.06 93 PRO A CA 1
ATOM 702 C C . PRO A 1 93 ? -0.780 -12.563 2.346 1.00 76.06 93 PRO A C 1
ATOM 704 O O . PRO A 1 93 ? -0.426 -11.586 1.689 1.00 76.06 93 PRO A O 1
ATOM 707 N N . SER A 1 94 ? -1.424 -13.593 1.787 1.00 75.00 94 SER A N 1
ATOM 708 C CA . SER A 1 94 ? -1.851 -13.564 0.381 1.00 75.00 94 SER A CA 1
ATOM 709 C C . SER A 1 94 ? -2.979 -12.558 0.189 1.00 75.00 94 SER A C 1
ATOM 711 O O . SER A 1 94 ? -3.926 -12.532 0.975 1.00 75.00 94 SER A O 1
ATOM 713 N N . SER A 1 95 ? -2.936 -11.789 -0.899 1.00 72.88 95 SER A N 1
ATOM 714 C CA . SER A 1 95 ? -3.979 -10.804 -1.194 1.00 72.88 95 SER A CA 1
ATOM 715 C C . SER A 1 95 ? -5.331 -11.403 -1.615 1.00 72.88 95 SER A C 1
ATOM 717 O O . SER A 1 95 ? -6.346 -10.708 -1.583 1.00 72.88 95 SER A O 1
ATOM 719 N N . SER A 1 96 ? -5.351 -12.687 -1.989 1.00 70.81 96 SER A N 1
ATOM 720 C CA . SER A 1 96 ? -6.543 -13.429 -2.438 1.00 70.81 96 SER A CA 1
ATOM 721 C C . SER A 1 96 ? -7.215 -14.269 -1.342 1.00 70.81 96 SER A C 1
ATOM 723 O O . SER A 1 96 ? -8.267 -14.862 -1.578 1.00 70.81 96 SER A O 1
ATOM 725 N N . GLY A 1 97 ? -6.595 -14.346 -0.161 1.00 68.88 97 GLY A N 1
ATOM 726 C CA . GLY A 1 97 ? -7.100 -15.095 0.988 1.00 68.88 97 GLY A CA 1
ATOM 727 C C . GLY A 1 97 ? -7.936 -14.243 1.942 1.00 68.88 97 GLY A C 1
ATOM 728 O O . GLY A 1 97 ? -8.155 -13.052 1.726 1.00 68.88 97 GLY A O 1
ATOM 729 N N . GLU A 1 98 ? -8.387 -14.863 3.034 1.00 71.81 98 GLU A N 1
ATOM 730 C CA . GLU A 1 98 ? -8.994 -14.130 4.143 1.00 71.81 98 GLU A CA 1
ATOM 731 C C . GLU A 1 98 ? -7.973 -13.146 4.728 1.00 71.81 98 GLU A C 1
ATOM 733 O O . GLU A 1 98 ? -6.861 -13.529 5.099 1.00 71.81 98 GLU A O 1
ATOM 738 N N . VAL A 1 99 ? -8.343 -11.865 4.772 1.00 75.62 99 VAL A N 1
ATOM 739 C CA . VAL A 1 99 ? -7.453 -10.812 5.257 1.00 75.62 99 VAL A CA 1
ATOM 740 C C . VAL A 1 99 ? -7.518 -10.780 6.784 1.00 75.62 99 VAL A C 1
ATOM 742 O O . VAL A 1 99 ? -8.587 -10.490 7.339 1.00 75.62 99 VAL A O 1
ATOM 745 N N . PRO A 1 100 ? -6.407 -11.066 7.486 1.00 76.00 100 PRO A N 1
ATOM 746 C CA . PRO A 1 100 ? -6.415 -11.106 8.938 1.00 76.00 100 PRO A CA 1
ATOM 747 C C . PRO A 1 100 ? -6.719 -9.718 9.504 1.00 76.00 100 PRO A C 1
ATOM 749 O O . PRO A 1 100 ? -6.216 -8.704 9.015 1.00 76.00 100 PRO A O 1
ATOM 752 N N . ALA A 1 101 ? -7.537 -9.675 10.555 1.00 69.50 101 ALA A N 1
ATOM 753 C CA . ALA A 1 101 ? -7.666 -8.480 11.375 1.00 69.50 101 ALA A CA 1
ATOM 754 C C . ALA A 1 101 ? -6.348 -8.276 12.130 1.00 69.50 101 ALA A C 1
ATOM 756 O O . ALA A 1 101 ? -5.913 -9.168 12.861 1.00 69.50 101 ALA A O 1
ATOM 757 N N . LEU A 1 102 ? -5.699 -7.132 11.917 1.00 75.50 102 LEU A N 1
ATOM 758 C CA . LEU A 1 102 ? -4.425 -6.797 12.543 1.00 75.50 102 LEU A CA 1
ATOM 759 C C . LEU A 1 102 ? -4.544 -5.496 13.329 1.00 75.50 102 LEU A C 1
ATOM 761 O O . LEU A 1 102 ? -5.199 -4.543 12.901 1.00 75.50 102 LEU A O 1
ATOM 765 N N . ASP A 1 103 ? -3.867 -5.469 14.473 1.00 79.31 103 ASP A N 1
ATOM 766 C CA 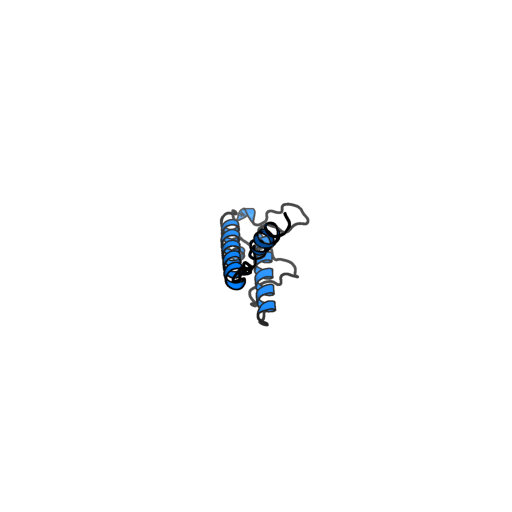. ASP A 1 10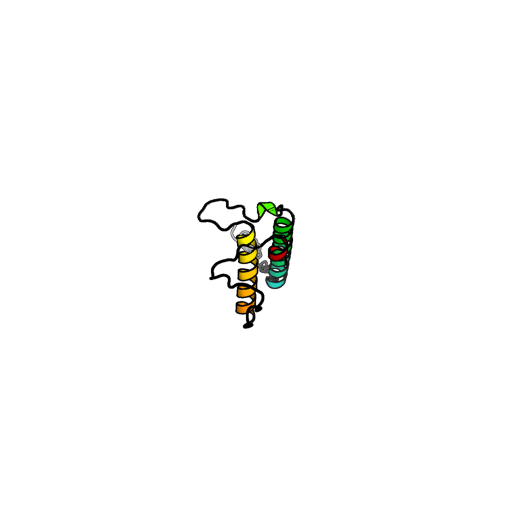3 ? -3.710 -4.273 15.280 1.00 79.31 103 ASP A CA 1
ATOM 767 C C . ASP A 1 103 ? -2.836 -3.232 14.559 1.00 79.31 103 ASP A C 1
ATOM 769 O O . ASP A 1 103 ? -2.058 -3.544 13.649 1.00 79.31 103 ASP A O 1
ATOM 773 N N . LYS A 1 104 ? -2.927 -1.981 15.016 1.00 83.19 104 LYS A N 1
ATOM 774 C CA . LYS A 1 104 ? -2.197 -0.842 14.447 1.00 83.19 104 LYS A CA 1
ATOM 775 C C . LYS A 1 104 ? -0.698 -1.100 14.276 1.00 83.19 104 LYS A C 1
ATOM 777 O O . LYS A 1 104 ? -0.117 -0.708 13.265 1.00 83.19 104 LYS A O 1
ATOM 782 N N . GLN A 1 105 ? -0.054 -1.745 15.248 1.00 79.50 105 GLN A N 1
ATOM 783 C CA . GLN A 1 105 ? 1.394 -1.930 15.228 1.00 79.50 105 GLN A CA 1
ATOM 784 C C . GLN A 1 105 ? 1.829 -2.931 14.159 1.00 79.50 105 GLN A C 1
ATOM 786 O O . GLN A 1 105 ? 2.950 -2.831 13.656 1.00 79.50 105 GLN A O 1
ATOM 791 N N . THR A 1 106 ? 0.965 -3.890 13.839 1.00 75.38 106 THR A N 1
ATOM 792 C CA . THR A 1 106 ? 1.213 -4.911 12.821 1.00 75.38 106 THR A CA 1
ATOM 793 C C . THR A 1 106 ? 0.841 -4.412 11.424 1.00 75.38 106 THR A C 1
ATOM 795 O O . THR A 1 106 ? 1.528 -4.739 10.466 1.00 75.38 106 THR A O 1
ATOM 798 N N . ALA A 1 107 ? -0.184 -3.568 11.305 1.00 71.62 107 ALA A N 1
ATOM 799 C CA . ALA A 1 107 ? -0.653 -3.041 10.022 1.00 71.62 107 ALA A CA 1
ATOM 800 C C . ALA A 1 107 ? 0.209 -1.906 9.424 1.00 71.62 107 ALA A C 1
ATOM 802 O O . ALA A 1 107 ? 0.107 -1.639 8.230 1.00 71.62 107 ALA A O 1
ATOM 803 N N . ILE A 1 108 ? 1.035 -1.229 10.233 1.00 75.88 108 ILE A N 1
ATOM 804 C CA . ILE A 1 108 ? 1.934 -0.143 9.781 1.00 75.88 108 ILE A CA 1
ATOM 805 C C . ILE A 1 108 ? 3.343 -0.661 9.411 1.00 75.88 108 ILE A C 1
ATOM 807 O O . ILE A 1 108 ? 4.131 0.063 8.803 1.00 75.88 108 ILE A O 1
ATOM 811 N N . LYS A 1 109 ? 3.683 -1.899 9.786 1.00 67.81 109 LYS A N 1
ATOM 812 C CA . LYS A 1 109 ? 4.990 -2.512 9.495 1.00 67.81 109 LYS A CA 1
ATOM 813 C C . LYS A 1 109 ? 5.065 -3.042 8.069 1.00 67.81 109 LYS A C 1
ATOM 815 O O . LYS A 1 109 ? 6.155 -2.889 7.474 1.00 67.81 109 LYS A O 1
#

pLDDT: mean 81.72, std 15.96, range [46.31, 97.88]

Radius of gyration: 27.77 Å; chains: 1; bounding box: 32×56×83 Å

Sequence (109 aa):
MIMRMRTLTLLGAFLVTLPVVAAESDFKAMFVKHWQMAKEFTLAVAEAMPAEGYDFKPSKDEMSFGQLMVHIAAQNSDSCASATGTKVPPSMPSSSGEVPALDKQTAIK